Protein AF-A0A552IRX6-F1 (afdb_monomer)

Sequence (108 aa):
MSREYQSKINQIYMRLFSGITWESTLPDIYEQAGKAYAEIYELNCKNGYWKRADGFDNKLIYYIAEWIKNNILNKFISLRTARELADEIATQILDYYHTKCLSTGQKI

Solvent-accessible surface area (backbone atoms only — not comparable to full-atom values): 6252 Å² total; per-residue (Å²): 134,57,72,69,58,54,51,53,52,50,50,50,50,51,64,61,49,67,81,66,40,59,81,55,51,70,68,61,53,40,54,37,49,48,52,46,49,54,52,52,52,51,50,32,35,78,71,63,77,37,73,88,60,104,66,84,63,66,68,59,40,40,54,51,20,43,49,45,59,76,73,50,75,27,70,70,50,72,78,50,54,39,63,62,44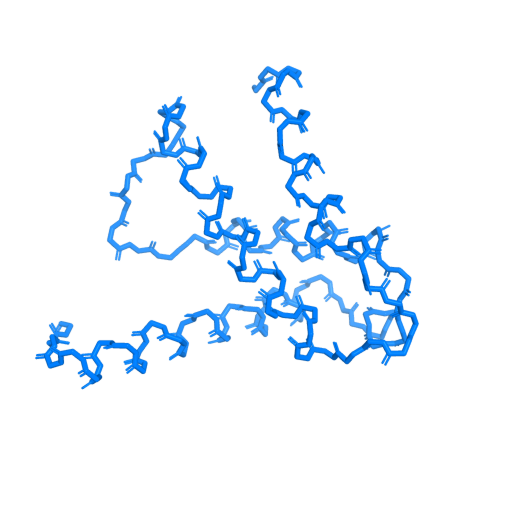,20,56,52,42,48,49,55,49,51,50,52,52,52,55,47,32,65,74,70,71,55,82,132

Nearest PDB structures (foldseek):
  7dgy-assembly1_A  TM=4.340E-01  e=9.359E-01  Escherichia coli 'BL21-Gold(DE3)pLysS AG'
  2kmf-assembly1_A  TM=3.691E-01  e=8.628E+00  Synechocystis sp. PCC 6803
  4v7f-assembly1_o  TM=2.368E-01  e=6.537E+00  Saccharomyces cerevisiae

pLDDT: mean 87.2, std 14.5, range [37.44, 98.12]

Secondary structure (DSSP, 8-state):
--HHHHHHHHHHHHHHHTT--TT--HHHHHHHHHHHHHHHHHHHHHTTSS---SS--HHHHHHHHHHHHHH---HHHHTS-HHHHHHHHHHHHHHHHHHHHHHHT---

Radius of gyration: 14.45 Å; Cα contacts (8 Å, |Δi|>4): 77; chains: 1; bounding box: 29×42×34 Å

Structure (mmCIF, N/CA/C/O backbone):
data_AF-A0A552IRX6-F1
#
_entry.id   AF-A0A552IRX6-F1
#
loop_
_atom_site.group_PDB
_atom_site.id
_atom_site.type_symbol
_atom_site.label_atom_id
_atom_site.label_alt_id
_atom_site.label_comp_id
_atom_site.label_asym_id
_atom_site.label_entity_id
_atom_site.label_seq_id
_atom_site.pdbx_PDB_ins_code
_atom_site.Cartn_x
_atom_site.Cartn_y
_atom_site.Cartn_z
_atom_site.occupancy
_atom_site.B_iso_or_equiv
_atom_site.auth_seq_id
_atom_site.auth_comp_id
_atom_site.auth_asym_id
_atom_site.auth_atom_id
_atom_site.pdbx_PDB_model_num
ATOM 1 N N . MET A 1 1 ? -10.789 15.023 7.377 1.00 71.25 1 MET A N 1
ATOM 2 C CA . MET A 1 1 ? -9.463 14.521 7.808 1.00 71.25 1 MET A CA 1
ATOM 3 C C . MET A 1 1 ? -8.561 15.698 8.118 1.00 71.25 1 MET A C 1
ATOM 5 O O . MET A 1 1 ? -8.581 16.661 7.361 1.00 71.25 1 MET A O 1
ATOM 9 N N . SER A 1 2 ? -7.802 15.637 9.213 1.00 84.94 2 SER A N 1
ATOM 10 C CA . SER A 1 2 ? -6.836 16.684 9.565 1.00 84.94 2 SER A CA 1
ATOM 11 C C . SER A 1 2 ? -5.556 16.579 8.723 1.00 84.94 2 SER A C 1
ATOM 13 O O . SER A 1 2 ? -5.201 15.499 8.244 1.00 84.94 2 SER A O 1
ATOM 15 N N . ARG A 1 3 ? -4.833 17.699 8.567 1.00 87.88 3 ARG A N 1
ATOM 16 C CA . ARG A 1 3 ? -3.514 17.728 7.900 1.00 87.88 3 ARG A CA 1
ATOM 17 C C . ARG A 1 3 ? -2.495 16.827 8.598 1.00 87.88 3 ARG A C 1
ATOM 19 O O . ARG A 1 3 ? -1.709 16.156 7.941 1.00 87.88 3 ARG A O 1
ATOM 26 N N . GLU A 1 4 ? -2.537 16.783 9.928 1.00 90.00 4 GLU A N 1
ATOM 27 C CA . GLU A 1 4 ? -1.661 15.926 10.729 1.00 90.00 4 GLU A CA 1
ATOM 28 C C . GLU A 1 4 ? -1.886 14.439 10.421 1.00 90.00 4 GLU A C 1
ATOM 30 O O . GLU A 1 4 ? -0.935 13.676 10.271 1.00 90.00 4 GLU A O 1
ATOM 35 N N . TYR A 1 5 ? -3.145 14.030 10.259 1.00 91.19 5 TYR A N 1
ATOM 36 C CA . TYR A 1 5 ? -3.490 12.656 9.918 1.00 91.19 5 TYR A CA 1
ATOM 37 C C . TYR A 1 5 ? -3.005 12.272 8.508 1.00 91.19 5 TYR A C 1
ATOM 39 O O . TYR A 1 5 ? -2.396 11.219 8.331 1.00 91.19 5 TYR A O 1
ATOM 47 N N . GLN A 1 6 ? -3.190 13.150 7.517 1.00 90.88 6 GLN A N 1
ATOM 48 C CA . GLN A 1 6 ? -2.661 12.929 6.163 1.00 90.88 6 GLN A CA 1
ATOM 49 C C . GLN A 1 6 ? -1.127 12.847 6.149 1.00 90.88 6 GLN A C 1
ATOM 51 O O . GLN A 1 6 ? -0.563 12.014 5.444 1.00 90.88 6 GLN A O 1
ATOM 56 N N . SER A 1 7 ? -0.452 13.657 6.971 1.00 94.75 7 SER A N 1
ATOM 57 C CA . SER A 1 7 ? 1.003 13.587 7.145 1.00 94.75 7 SER A CA 1
ATOM 58 C C . SER A 1 7 ? 1.447 12.219 7.674 1.00 94.75 7 SER A C 1
ATOM 60 O O . SER A 1 7 ? 2.378 11.628 7.132 1.00 94.75 7 SER A O 1
ATOM 62 N N . LYS A 1 8 ? 0.733 11.659 8.662 1.00 96.31 8 LYS A N 1
ATOM 63 C CA . LYS A 1 8 ? 1.010 10.312 9.197 1.00 96.31 8 LYS A CA 1
ATOM 64 C C . LYS A 1 8 ? 0.850 9.222 8.134 1.00 96.31 8 LYS A C 1
ATOM 66 O O . LYS A 1 8 ? 1.727 8.372 8.027 1.00 96.31 8 LYS A O 1
ATOM 71 N N . ILE A 1 9 ? -0.206 9.270 7.314 1.00 95.62 9 ILE A N 1
ATOM 72 C CA . ILE A 1 9 ? -0.357 8.339 6.178 1.00 95.62 9 ILE A CA 1
ATOM 73 C C . ILE A 1 9 ? 0.836 8.454 5.224 1.00 95.62 9 ILE A C 1
ATOM 75 O O . ILE A 1 9 ? 1.446 7.447 4.871 1.00 95.62 9 ILE A O 1
ATOM 79 N N . ASN A 1 10 ? 1.197 9.673 4.820 1.00 95.31 10 ASN A N 1
ATOM 80 C CA . ASN A 1 10 ? 2.300 9.873 3.883 1.00 95.31 10 ASN A CA 1
ATOM 81 C C . ASN A 1 10 ? 3.635 9.383 4.454 1.00 95.31 10 ASN A C 1
ATOM 83 O O . ASN A 1 10 ? 4.430 8.803 3.723 1.00 95.31 10 ASN A O 1
ATOM 87 N N . GLN A 1 11 ? 3.877 9.555 5.755 1.00 97.19 11 GLN A N 1
ATOM 88 C CA . GLN A 1 11 ? 5.064 9.008 6.417 1.00 97.19 11 GLN A CA 1
ATOM 89 C C . GLN A 1 11 ? 5.103 7.477 6.372 1.00 97.19 11 GLN A C 1
ATOM 91 O O . GLN A 1 11 ? 6.176 6.918 6.149 1.00 97.19 11 GLN A O 1
ATOM 96 N N . ILE A 1 12 ? 3.958 6.803 6.538 1.00 98.12 12 ILE A N 1
ATOM 97 C CA . ILE A 1 12 ? 3.863 5.341 6.398 1.00 98.12 12 ILE A CA 1
ATOM 98 C C . ILE A 1 12 ? 4.287 4.931 4.987 1.00 98.12 12 ILE A C 1
ATOM 100 O O . ILE A 1 12 ? 5.179 4.093 4.843 1.00 98.12 12 ILE A O 1
ATOM 104 N N . TYR A 1 13 ? 3.716 5.562 3.957 1.00 97.81 13 TYR A N 1
ATOM 105 C CA . TYR A 1 13 ? 4.074 5.266 2.572 1.00 97.81 13 TYR A CA 1
ATOM 106 C C . TYR A 1 13 ? 5.553 5.525 2.285 1.00 97.81 13 TYR A C 1
ATOM 108 O O . TYR A 1 13 ? 6.260 4.634 1.823 1.00 97.81 13 TYR A O 1
ATOM 116 N N . MET A 1 14 ? 6.057 6.715 2.610 1.00 96.31 14 MET A N 1
ATOM 117 C CA . MET A 1 14 ? 7.453 7.063 2.343 1.00 96.31 14 MET A CA 1
ATOM 118 C C . MET A 1 14 ? 8.415 6.102 3.040 1.00 96.31 14 MET A C 1
ATOM 120 O O . MET A 1 14 ? 9.370 5.646 2.421 1.00 96.31 14 MET A O 1
ATOM 124 N N . ARG A 1 15 ? 8.151 5.737 4.300 1.00 97.75 15 ARG A N 1
ATOM 125 C CA . ARG A 1 15 ? 8.989 4.782 5.033 1.00 97.75 15 ARG A CA 1
ATOM 126 C C . ARG A 1 15 ? 8.992 3.409 4.363 1.00 97.75 15 ARG A C 1
ATOM 128 O O . ARG A 1 15 ? 10.070 2.887 4.095 1.00 97.75 15 ARG A O 1
ATOM 135 N N . LEU A 1 16 ? 7.817 2.838 4.094 1.00 97.56 16 LEU A N 1
ATOM 136 C CA . LEU A 1 16 ? 7.691 1.470 3.576 1.00 97.56 16 LEU A CA 1
ATOM 137 C C . LEU A 1 16 ? 8.175 1.327 2.128 1.00 97.56 16 LEU A C 1
ATOM 139 O O . LEU A 1 16 ? 8.748 0.302 1.775 1.00 97.56 16 LEU A O 1
ATOM 143 N N . PHE A 1 17 ? 7.997 2.358 1.301 1.00 96.88 17 PHE A N 1
ATOM 144 C CA . PHE A 1 17 ? 8.339 2.300 -0.121 1.00 96.88 17 P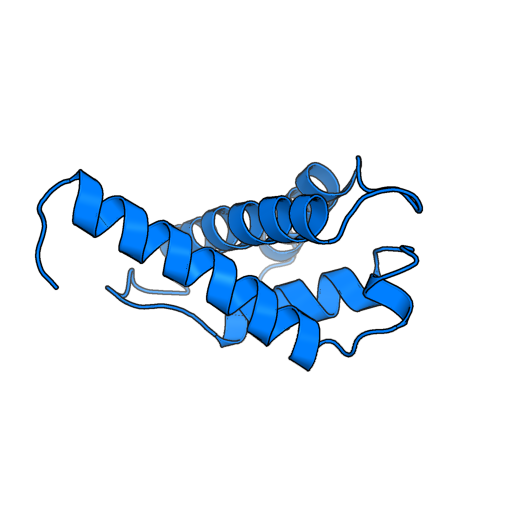HE A CA 1
ATOM 145 C C . PHE A 1 17 ? 9.676 2.971 -0.481 1.00 96.88 17 PHE A C 1
ATOM 147 O O . PHE A 1 17 ? 10.100 2.876 -1.628 1.00 96.88 17 PHE A O 1
ATOM 154 N N . SER A 1 18 ? 10.378 3.597 0.474 1.00 94.38 18 SER A N 1
ATOM 155 C CA . SER A 1 18 ? 11.680 4.260 0.242 1.00 94.38 18 SER A CA 1
ATOM 156 C C . SER A 1 18 ? 12.760 3.366 -0.380 1.00 94.38 18 SER A C 1
ATOM 158 O O . SER A 1 18 ? 13.636 3.870 -1.077 1.00 94.38 18 SER A O 1
ATOM 160 N N . GLY A 1 19 ? 12.708 2.055 -0.130 1.00 93.12 19 GLY A N 1
ATOM 161 C CA . GLY A 1 19 ? 13.648 1.077 -0.682 1.00 93.12 19 GLY A CA 1
ATOM 162 C C . GLY A 1 19 ? 13.221 0.467 -2.019 1.00 93.12 19 GLY A C 1
ATOM 163 O O . GLY A 1 19 ? 13.954 -0.358 -2.560 1.00 93.12 19 GLY A O 1
ATOM 164 N N . ILE A 1 20 ? 12.047 0.824 -2.551 1.00 96.19 20 ILE A N 1
ATOM 165 C CA . ILE A 1 20 ? 11.571 0.286 -3.826 1.00 96.19 20 ILE A CA 1
ATOM 166 C C . ILE A 1 20 ? 12.289 0.988 -4.973 1.00 96.19 20 ILE A C 1
ATOM 168 O O . ILE A 1 20 ? 12.281 2.210 -5.098 1.00 96.19 20 ILE A O 1
ATOM 172 N N . THR A 1 21 ? 12.897 0.181 -5.832 1.00 95.44 21 THR A N 1
ATOM 173 C CA . THR A 1 21 ? 13.672 0.629 -6.987 1.00 95.44 21 THR A CA 1
ATOM 174 C C . THR A 1 21 ? 13.040 0.138 -8.287 1.00 95.44 21 THR A C 1
ATOM 176 O O . THR A 1 21 ? 12.072 -0.630 -8.297 1.00 95.44 21 THR A O 1
ATOM 179 N N . TRP A 1 22 ? 13.631 0.542 -9.410 1.00 95.75 22 TRP A N 1
ATOM 180 C CA . TRP A 1 22 ? 13.272 0.030 -10.731 1.00 95.75 22 TRP A CA 1
ATOM 181 C C . TRP A 1 22 ? 13.407 -1.500 -10.850 1.00 95.75 22 TRP A C 1
ATOM 183 O O . TRP A 1 22 ? 12.630 -2.129 -11.570 1.00 95.75 22 TRP A O 1
ATOM 193 N N . GLU A 1 23 ? 14.358 -2.094 -10.120 1.00 96.62 23 GLU A N 1
ATOM 194 C CA . GLU A 1 23 ? 14.636 -3.536 -10.144 1.00 96.62 23 GLU A CA 1
ATOM 195 C C . GLU A 1 23 ? 13.839 -4.339 -9.115 1.00 96.62 23 GLU A C 1
ATOM 197 O O . GLU A 1 23 ? 13.783 -5.564 -9.218 1.00 96.62 23 GLU A O 1
ATOM 202 N N . SER A 1 24 ? 13.191 -3.669 -8.158 1.00 96.44 24 SER A N 1
ATOM 203 C CA . SER A 1 24 ? 12.326 -4.333 -7.185 1.00 96.44 24 SER A CA 1
ATOM 204 C C . SER A 1 24 ? 11.223 -5.125 -7.884 1.00 96.44 24 SER A C 1
ATOM 206 O O . SER A 1 24 ? 10.667 -4.712 -8.911 1.00 96.44 24 SER A O 1
ATOM 208 N N . THR A 1 25 ? 10.911 -6.284 -7.325 1.00 96.38 25 THR A N 1
ATOM 209 C CA . THR A 1 25 ? 9.938 -7.211 -7.892 1.00 96.38 25 THR A CA 1
ATOM 210 C C . THR A 1 25 ? 8.521 -6.872 -7.425 1.00 96.38 25 THR A C 1
ATOM 212 O O . THR A 1 25 ? 8.326 -6.140 -6.456 1.00 96.38 25 THR A O 1
ATOM 215 N N . LEU A 1 26 ? 7.504 -7.406 -8.111 1.00 93.88 26 LEU A N 1
ATOM 216 C CA . LEU A 1 26 ? 6.115 -7.270 -7.658 1.00 93.88 26 LEU A CA 1
ATOM 217 C C . LEU A 1 26 ? 5.896 -7.823 -6.234 1.00 93.88 26 LEU A C 1
ATOM 219 O O . LEU A 1 26 ? 5.281 -7.108 -5.445 1.00 93.88 26 LEU A O 1
ATOM 223 N N . PRO A 1 27 ? 6.429 -9.008 -5.858 1.00 93.44 27 PRO A N 1
ATOM 224 C CA . PRO A 1 27 ? 6.374 -9.490 -4.478 1.00 93.44 27 PRO A CA 1
ATOM 225 C C . PRO A 1 27 ? 6.892 -8.495 -3.435 1.00 93.44 27 PRO A C 1
ATOM 227 O O . PRO A 1 27 ? 6.203 -8.273 -2.442 1.00 93.44 27 PRO A O 1
ATOM 230 N N . ASP A 1 28 ? 8.033 -7.837 -3.677 1.00 93.56 28 ASP A N 1
ATOM 231 C CA . ASP A 1 28 ? 8.577 -6.838 -2.742 1.00 93.56 28 ASP A CA 1
ATOM 232 C C . ASP A 1 28 ? 7.580 -5.691 -2.522 1.00 93.56 28 ASP A C 1
ATOM 234 O O . ASP A 1 28 ? 7.343 -5.241 -1.402 1.00 93.56 28 ASP A O 1
ATOM 238 N N . ILE A 1 29 ? 6.957 -5.227 -3.608 1.00 95.31 29 ILE A N 1
ATOM 239 C CA . ILE A 1 29 ? 5.995 -4.121 -3.582 1.00 95.31 29 ILE A CA 1
ATOM 240 C C . ILE A 1 29 ? 4.707 -4.542 -2.868 1.00 95.31 29 ILE A C 1
ATOM 242 O O . ILE A 1 29 ? 4.176 -3.777 -2.060 1.00 95.31 29 ILE A O 1
ATOM 246 N N . TYR A 1 30 ? 4.212 -5.751 -3.131 1.00 94.25 30 TYR A N 1
ATOM 247 C CA . TYR A 1 30 ? 3.014 -6.287 -2.484 1.00 94.25 30 TYR A CA 1
ATOM 248 C C . TYR A 1 30 ? 3.226 -6.523 -0.989 1.00 94.25 30 TYR A C 1
ATOM 250 O O . TYR A 1 30 ? 2.334 -6.223 -0.195 1.00 94.25 30 TYR A O 1
ATOM 258 N N . GLU A 1 31 ? 4.418 -6.960 -0.579 1.00 92.94 31 GLU A N 1
ATOM 259 C CA . GLU A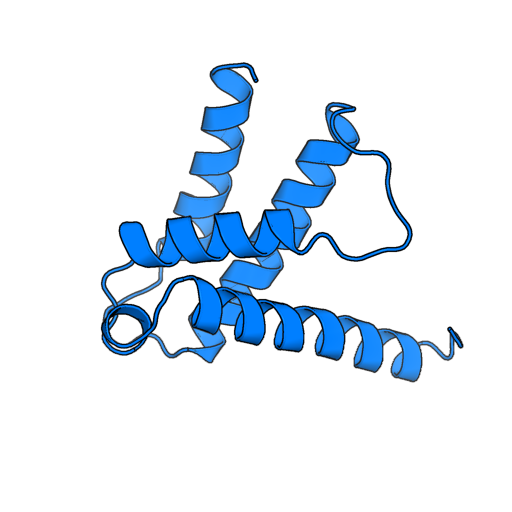 1 31 ? 4.767 -7.084 0.836 1.00 92.94 31 GLU A CA 1
ATOM 260 C C . GLU A 1 31 ? 4.683 -5.723 1.550 1.00 92.94 31 GLU A C 1
ATOM 262 O O . GLU A 1 31 ? 4.069 -5.607 2.616 1.00 92.94 31 GLU A O 1
ATOM 267 N N . GLN A 1 32 ? 5.246 -4.665 0.954 1.00 95.94 32 GLN A N 1
ATOM 268 C CA . GLN A 1 32 ? 5.156 -3.313 1.521 1.00 95.94 32 GLN A CA 1
ATOM 269 C C . GLN A 1 32 ? 3.722 -2.770 1.501 1.00 95.94 32 GLN A C 1
ATOM 271 O O . GLN A 1 32 ? 3.304 -2.116 2.457 1.00 95.94 32 GLN A O 1
ATOM 276 N N . ALA A 1 33 ? 2.935 -3.082 0.468 1.00 95.75 33 ALA A N 1
ATOM 277 C CA . ALA A 1 33 ? 1.521 -2.717 0.402 1.00 95.75 33 ALA A CA 1
ATOM 278 C C . ALA A 1 33 ? 0.697 -3.375 1.520 1.00 95.75 33 ALA A C 1
ATOM 280 O O . ALA A 1 33 ? -0.119 -2.703 2.151 1.00 95.75 33 ALA A O 1
ATOM 281 N N . GLY A 1 34 ? 0.954 -4.650 1.828 1.00 93.38 34 GLY A N 1
ATOM 282 C CA . GLY A 1 34 ? 0.330 -5.346 2.956 1.00 93.38 34 GLY A CA 1
ATOM 283 C C . GLY A 1 34 ? 0.677 -4.714 4.308 1.00 93.38 34 GLY A C 1
ATOM 284 O O . GLY A 1 34 ? -0.206 -4.508 5.145 1.00 93.38 34 GLY A O 1
ATOM 285 N N . LYS A 1 35 ? 1.941 -4.319 4.510 1.00 94.44 35 LYS A N 1
ATOM 286 C CA . LYS A 1 35 ? 2.369 -3.573 5.711 1.00 94.44 35 LYS A CA 1
ATOM 287 C C . LYS A 1 35 ? 1.677 -2.212 5.804 1.00 94.44 35 LYS A C 1
ATOM 289 O O . LYS A 1 35 ? 1.164 -1.859 6.865 1.00 94.44 35 LYS A O 1
ATOM 294 N N . ALA A 1 36 ? 1.600 -1.481 4.691 1.00 96.44 36 ALA A N 1
ATOM 295 C CA . ALA A 1 36 ? 0.922 -0.189 4.628 1.00 96.44 36 ALA A CA 1
ATOM 296 C C . ALA A 1 36 ? -0.568 -0.325 4.962 1.00 96.44 36 ALA A C 1
ATOM 298 O O . ALA A 1 36 ? -1.088 0.461 5.753 1.00 96.44 36 ALA A O 1
ATOM 299 N N . TYR A 1 37 ? -1.233 -1.354 4.429 1.00 94.94 37 TYR A N 1
ATOM 300 C CA . TYR A 1 37 ? -2.621 -1.672 4.756 1.00 94.94 37 TYR A CA 1
ATOM 301 C C . TYR A 1 37 ? -2.803 -1.875 6.260 1.00 94.94 37 TYR A C 1
ATOM 303 O O . TYR A 1 37 ? -3.631 -1.196 6.865 1.00 94.94 37 TYR A O 1
ATOM 311 N N . ALA A 1 38 ? -2.002 -2.745 6.880 1.00 91.50 38 ALA A N 1
ATOM 312 C CA . ALA A 1 38 ? -2.118 -3.040 8.307 1.00 91.50 38 ALA A CA 1
ATOM 313 C C . ALA A 1 38 ? -1.924 -1.786 9.180 1.00 91.50 38 ALA A C 1
ATOM 315 O O . ALA A 1 38 ? -2.704 -1.538 10.102 1.00 91.50 38 ALA A O 1
ATOM 316 N N . GLU A 1 39 ? -0.916 -0.966 8.874 1.00 94.94 39 GLU A N 1
ATOM 317 C CA . GLU A 1 39 ? -0.625 0.241 9.651 1.00 94.94 39 GLU A CA 1
ATOM 318 C C . GLU A 1 39 ? -1.670 1.344 9.468 1.00 94.94 39 GLU A C 1
ATOM 320 O O . GLU A 1 39 ? -2.090 1.961 10.451 1.00 94.94 39 GLU A O 1
ATOM 325 N N . ILE A 1 40 ? -2.128 1.587 8.236 1.00 94.62 40 ILE A N 1
ATOM 326 C CA . ILE A 1 40 ? -3.151 2.604 7.960 1.00 94.62 40 ILE A CA 1
ATOM 327 C C . ILE A 1 40 ? -4.506 2.160 8.520 1.00 94.62 40 ILE A C 1
ATOM 329 O O . ILE A 1 40 ? -5.224 2.982 9.091 1.00 94.62 40 ILE A O 1
ATOM 333 N N . TYR A 1 41 ? -4.840 0.870 8.436 1.00 92.06 41 TYR A N 1
ATOM 334 C CA . TYR A 1 41 ? -6.054 0.315 9.036 1.00 92.06 41 TYR A CA 1
ATOM 335 C C . TYR A 1 41 ? -6.068 0.500 10.560 1.00 92.06 41 TYR A C 1
ATOM 337 O O . TYR A 1 41 ? -7.047 0.993 11.126 1.00 92.06 41 TYR A O 1
ATOM 345 N N . GLU A 1 42 ? -4.966 0.180 11.244 1.00 91.56 42 GLU A N 1
ATOM 346 C CA . GLU A 1 42 ? -4.857 0.383 12.693 1.00 91.56 42 GLU A CA 1
ATOM 347 C C . GLU A 1 42 ? -4.892 1.876 13.058 1.00 91.56 42 GLU A C 1
ATOM 349 O O . GLU A 1 42 ? -5.534 2.263 14.038 1.00 91.56 42 GLU A O 1
ATOM 354 N N . LEU A 1 43 ? -4.262 2.742 12.255 1.00 93.00 43 LEU A N 1
ATOM 355 C CA . LEU A 1 43 ? -4.343 4.192 12.433 1.00 93.00 43 LEU A CA 1
ATOM 356 C C . LEU A 1 43 ? -5.789 4.695 12.282 1.00 93.00 43 LEU A C 1
ATOM 358 O O . LEU A 1 43 ? -6.230 5.521 13.086 1.00 93.00 43 LEU A O 1
ATOM 362 N N . ASN A 1 44 ? -6.540 4.180 11.306 1.00 90.31 44 ASN A N 1
ATOM 363 C CA . ASN A 1 44 ? -7.962 4.478 11.118 1.00 90.31 44 ASN A CA 1
ATOM 364 C C . ASN A 1 44 ? -8.803 4.086 12.323 1.00 90.31 44 ASN A C 1
ATOM 366 O O . ASN A 1 44 ? -9.627 4.885 12.776 1.00 90.31 44 ASN A O 1
ATOM 370 N N . CYS A 1 45 ? -8.557 2.897 12.871 1.00 89.62 45 CYS A N 1
ATOM 371 C CA . CYS A 1 45 ? -9.245 2.416 14.062 1.00 89.62 45 CYS A CA 1
ATOM 372 C C . CYS A 1 45 ? -8.940 3.291 15.285 1.00 89.62 45 CYS A C 1
ATOM 374 O O . CYS A 1 45 ? -9.856 3.740 15.971 1.00 89.62 45 CYS A O 1
ATOM 376 N N . LYS A 1 46 ? -7.662 3.606 15.530 1.00 90.56 46 LY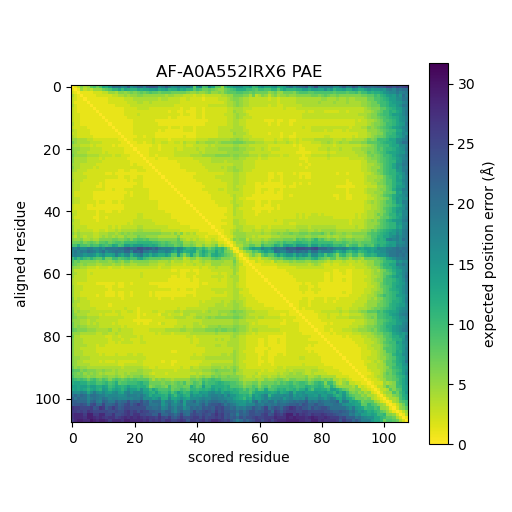S A N 1
ATOM 377 C CA . LYS A 1 46 ? -7.231 4.441 16.669 1.00 90.56 46 LYS A CA 1
ATOM 378 C C . LYS A 1 46 ? -7.809 5.853 16.645 1.00 90.56 46 LYS A C 1
ATOM 380 O O . LYS A 1 46 ? -8.065 6.421 17.699 1.00 90.56 46 LYS A O 1
ATOM 385 N N . ASN A 1 47 ? -8.009 6.422 15.458 1.00 88.38 47 ASN A N 1
ATOM 386 C CA . ASN A 1 47 ? -8.602 7.753 15.299 1.00 88.38 47 ASN A CA 1
ATOM 387 C C . ASN A 1 47 ? -10.141 7.721 15.250 1.00 88.38 47 ASN A C 1
ATOM 389 O O . ASN A 1 47 ? -10.763 8.759 15.039 1.00 88.38 47 ASN A O 1
ATOM 393 N N . GLY A 1 48 ? -10.760 6.547 15.419 1.00 86.94 48 GLY A N 1
ATOM 394 C CA . GLY A 1 48 ? -12.212 6.379 15.407 1.00 86.94 48 GLY A CA 1
ATOM 395 C C . GLY A 1 48 ? -12.858 6.539 14.030 1.00 86.94 48 GLY A C 1
ATOM 396 O O . GLY A 1 48 ? -14.084 6.589 13.948 1.00 86.94 48 GLY A O 1
ATOM 397 N N . TYR A 1 49 ? -12.069 6.616 12.950 1.00 84.12 49 TYR A N 1
ATOM 398 C CA . TYR A 1 49 ? -12.613 6.694 11.594 1.00 84.12 49 TYR A CA 1
ATOM 399 C C . TYR A 1 49 ? -13.276 5.383 11.207 1.00 84.12 49 TYR A C 1
ATOM 401 O O . TYR A 1 49 ? -14.364 5.402 10.636 1.00 84.12 49 TYR A O 1
ATOM 409 N N . TRP A 1 50 ? -12.642 4.263 11.556 1.00 83.88 50 TRP A N 1
ATOM 410 C CA . TRP A 1 50 ? -13.176 2.924 11.344 1.00 83.88 50 TRP A CA 1
ATOM 411 C C . TRP A 1 50 ? -13.368 2.220 12.678 1.00 83.88 50 TRP A C 1
ATOM 413 O O . TRP A 1 50 ? -12.624 2.429 13.635 1.00 83.88 50 TRP A O 1
ATOM 423 N N . LYS A 1 51 ? -14.382 1.366 12.740 1.00 80.00 51 LYS A N 1
ATOM 424 C CA . LYS A 1 51 ? -14.446 0.336 13.773 1.00 80.00 51 LYS A CA 1
ATOM 425 C C . LYS A 1 51 ? -13.593 -0.824 13.284 1.00 80.00 51 LYS A C 1
ATOM 427 O O . LYS A 1 51 ? -13.562 -1.060 12.078 1.00 80.00 51 LYS A O 1
ATOM 432 N N . ARG A 1 52 ? -12.938 -1.553 14.194 1.00 74.56 52 ARG A N 1
ATOM 433 C CA . ARG A 1 52 ? -12.358 -2.851 13.835 1.00 74.56 52 ARG A CA 1
ATOM 434 C C . ARG A 1 52 ? -13.501 -3.720 13.323 1.00 74.56 52 ARG A C 1
ATOM 436 O O . ARG A 1 52 ? -14.332 -4.166 14.106 1.00 74.56 52 ARG A O 1
ATOM 443 N N . ALA A 1 53 ? -13.587 -3.853 12.010 1.00 64.81 53 ALA A N 1
ATOM 444 C CA . ALA A 1 53 ? -14.398 -4.871 11.389 1.00 64.81 53 ALA A CA 1
ATOM 445 C C . ALA A 1 53 ? -13.619 -6.183 11.478 1.00 64.81 53 ALA A C 1
ATOM 447 O O . ALA A 1 53 ? -12.393 -6.177 11.336 1.00 64.81 53 ALA A O 1
ATOM 448 N N . ASP A 1 54 ? -14.330 -7.299 11.608 1.00 57.66 54 ASP A N 1
ATOM 449 C CA . ASP A 1 54 ? -13.780 -8.646 11.393 1.00 57.66 54 ASP A CA 1
ATOM 450 C C . ASP A 1 54 ? -13.446 -8.902 9.904 1.00 57.66 54 ASP A C 1
ATOM 452 O O . ASP A 1 54 ? -13.300 -10.040 9.472 1.00 57.66 54 ASP A O 1
ATOM 456 N N . GLY A 1 55 ? -13.381 -7.846 9.085 1.00 64.62 55 GLY A N 1
ATOM 457 C CA . GLY A 1 55 ? -13.398 -7.911 7.633 1.00 64.62 55 GLY A CA 1
ATOM 458 C C . GLY A 1 55 ? -12.357 -7.027 6.958 1.00 64.62 55 GLY A C 1
ATOM 459 O O . GLY A 1 55 ? -11.640 -6.238 7.572 1.00 64.62 55 GLY A O 1
ATOM 460 N N . PHE A 1 56 ? -12.297 -7.198 5.647 1.00 77.12 56 PHE A N 1
ATOM 461 C CA . PHE A 1 56 ? -11.279 -6.671 4.756 1.00 77.12 56 PHE A CA 1
ATOM 462 C C . PHE A 1 56 ? -11.747 -5.394 4.042 1.00 77.12 56 PHE A C 1
ATOM 464 O O . PHE A 1 56 ? -12.832 -5.378 3.458 1.00 77.12 56 PHE A O 1
ATOM 471 N N . ASP A 1 57 ? -10.947 -4.324 4.068 1.00 85.75 57 ASP A N 1
ATOM 472 C CA . ASP A 1 57 ? -11.299 -3.038 3.455 1.00 85.75 57 ASP A CA 1
ATOM 473 C C . ASP A 1 57 ? -10.712 -2.900 2.039 1.00 85.75 57 ASP A C 1
ATOM 475 O O . ASP A 1 57 ? -9.599 -2.409 1.828 1.00 85.75 57 ASP A O 1
ATOM 479 N N . ASN A 1 58 ? -11.515 -3.278 1.043 1.00 86.06 58 ASN A N 1
ATOM 480 C CA . ASN A 1 58 ? -11.166 -3.138 -0.375 1.00 86.06 58 ASN A CA 1
ATOM 481 C C . ASN A 1 58 ? -10.904 -1.685 -0.800 1.00 86.06 58 ASN A C 1
ATOM 483 O O . ASN A 1 58 ? -10.122 -1.431 -1.718 1.00 86.06 58 ASN A O 1
ATOM 487 N N . LYS A 1 59 ? -11.547 -0.713 -0.147 1.00 90.62 59 LYS A N 1
ATOM 488 C CA . LYS A 1 59 ? -11.387 0.702 -0.484 1.00 90.62 59 LYS A CA 1
ATOM 489 C C . LYS A 1 59 ? -10.017 1.208 -0.040 1.00 90.62 59 LYS A C 1
ATOM 491 O O . LYS A 1 59 ? -9.390 1.960 -0.783 1.00 90.62 59 LYS A O 1
ATOM 496 N N . LEU A 1 60 ? -9.526 0.763 1.120 1.00 92.81 60 LEU A N 1
ATOM 497 C CA . LEU A 1 60 ? -8.157 1.051 1.554 1.00 92.81 60 LEU A CA 1
ATOM 498 C C . LEU A 1 60 ? -7.133 0.547 0.540 1.00 92.81 60 LEU A C 1
ATOM 500 O O . LEU A 1 60 ? -6.199 1.262 0.186 1.00 92.81 60 LEU A O 1
ATOM 504 N N . ILE A 1 61 ? -7.319 -0.681 0.066 1.00 94.19 61 ILE A N 1
ATOM 505 C CA . ILE A 1 61 ? -6.387 -1.324 -0.862 1.00 94.19 61 ILE A CA 1
ATOM 506 C C . ILE A 1 61 ? -6.345 -0.583 -2.184 1.00 94.19 61 ILE A C 1
ATOM 508 O O . ILE A 1 61 ? -5.260 -0.325 -2.701 1.00 94.19 61 ILE A O 1
ATOM 512 N N . TYR A 1 62 ? -7.504 -0.168 -2.688 1.00 95.75 62 TYR A N 1
ATOM 513 C CA . TYR A 1 62 ? -7.557 0.653 -3.886 1.00 95.75 62 TYR A CA 1
ATOM 514 C C . TYR A 1 62 ? -6.780 1.969 -3.711 1.00 95.75 62 TYR A C 1
ATOM 516 O O . TYR A 1 62 ? -5.991 2.332 -4.580 1.00 95.75 62 TYR A O 1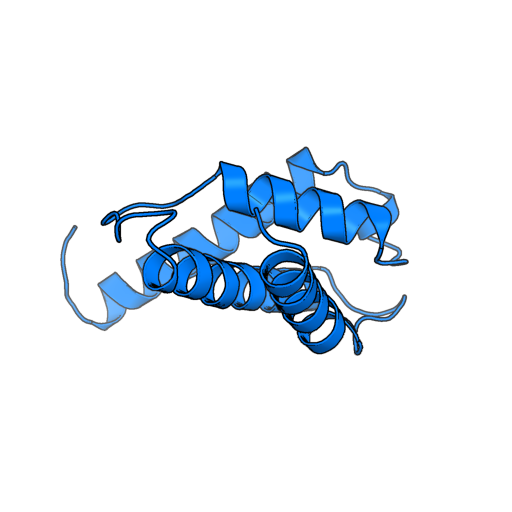
ATOM 524 N N . TYR A 1 63 ? -6.903 2.644 -2.561 1.00 95.44 63 TYR A N 1
ATOM 525 C CA . TYR A 1 63 ? -6.123 3.858 -2.286 1.00 95.44 63 TYR A CA 1
ATOM 526 C C . TYR A 1 63 ? -4.617 3.614 -2.188 1.00 95.44 63 TYR A C 1
ATOM 528 O O . TYR A 1 63 ? -3.833 4.439 -2.660 1.00 95.44 63 TYR A O 1
ATOM 536 N N . ILE A 1 64 ? -4.201 2.489 -1.609 1.00 97.25 64 ILE A N 1
ATOM 537 C CA . ILE A 1 64 ? -2.790 2.088 -1.581 1.00 97.25 64 ILE A CA 1
ATOM 538 C C . ILE A 1 64 ? -2.294 1.837 -3.010 1.00 97.25 64 ILE A C 1
ATOM 540 O O . ILE A 1 64 ? -1.230 2.328 -3.384 1.00 97.25 64 ILE A O 1
ATOM 544 N N . ALA A 1 65 ? -3.074 1.135 -3.830 1.00 97.38 65 ALA A N 1
ATOM 545 C CA . ALA A 1 65 ? -2.729 0.835 -5.214 1.00 97.38 65 ALA A CA 1
ATOM 546 C C . ALA A 1 65 ? -2.630 2.098 -6.086 1.00 97.38 65 ALA A C 1
ATOM 548 O O . ALA A 1 65 ? -1.688 2.228 -6.868 1.00 97.38 65 ALA 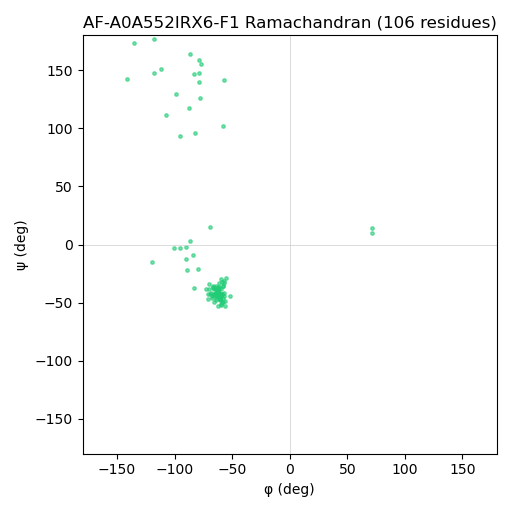A O 1
ATOM 549 N N . GLU A 1 66 ? -3.544 3.059 -5.923 1.00 97.31 66 GLU A N 1
ATOM 550 C CA . GLU A 1 66 ? -3.453 4.367 -6.584 1.00 97.31 66 GLU A CA 1
ATOM 551 C C . GLU A 1 66 ? -2.222 5.149 -6.132 1.00 97.31 66 GLU A C 1
ATOM 553 O O . GLU A 1 66 ? -1.519 5.729 -6.963 1.00 97.31 66 GLU A O 1
ATOM 558 N N . TRP A 1 67 ? -1.922 5.148 -4.830 1.00 97.56 67 TRP A N 1
ATOM 559 C CA . TRP A 1 67 ? -0.724 5.811 -4.326 1.00 97.56 67 TRP A CA 1
ATOM 560 C C . TRP A 1 67 ? 0.538 5.192 -4.935 1.00 97.56 67 TRP A C 1
ATOM 562 O O . TRP A 1 67 ? 1.376 5.926 -5.458 1.00 97.56 67 TRP A O 1
ATOM 572 N N . ILE A 1 68 ? 0.643 3.860 -4.963 1.00 96.75 68 ILE A N 1
ATOM 573 C CA . ILE A 1 68 ? 1.765 3.145 -5.589 1.00 96.75 68 ILE A CA 1
ATOM 574 C C . ILE A 1 68 ? 1.874 3.513 -7.069 1.00 96.75 68 ILE A C 1
ATOM 576 O O . ILE A 1 68 ? 2.949 3.902 -7.522 1.00 96.75 68 ILE A O 1
ATOM 580 N N . LYS A 1 69 ? 0.764 3.451 -7.815 1.00 96.31 69 LYS A N 1
ATOM 581 C CA . LYS A 1 69 ? 0.747 3.741 -9.255 1.00 96.31 69 LYS A CA 1
ATOM 582 C C . LYS A 1 69 ? 1.255 5.146 -9.581 1.00 96.31 69 LYS A C 1
ATOM 584 O O . LYS A 1 69 ? 1.912 5.327 -10.602 1.00 96.31 69 LYS A O 1
ATOM 589 N N . ASN A 1 70 ? 0.959 6.116 -8.720 1.00 96.12 70 ASN A N 1
ATOM 590 C CA . ASN A 1 70 ? 1.304 7.518 -8.940 1.00 96.12 70 ASN A CA 1
ATOM 591 C C . ASN A 1 70 ? 2.690 7.911 -8.407 1.00 96.12 70 ASN A C 1
ATOM 593 O O . ASN A 1 70 ? 3.234 8.915 -8.859 1.00 96.12 70 ASN A O 1
ATOM 597 N N . ASN A 1 71 ? 3.252 7.164 -7.450 1.00 95.88 71 ASN A N 1
ATOM 598 C CA . ASN A 1 71 ? 4.463 7.581 -6.728 1.00 95.88 71 ASN A CA 1
ATOM 599 C C . ASN A 1 71 ? 5.653 6.626 -6.888 1.00 95.88 71 ASN A C 1
ATOM 601 O O . ASN A 1 71 ? 6.777 7.014 -6.578 1.00 95.88 71 ASN A O 1
ATOM 605 N N . ILE A 1 72 ? 5.441 5.398 -7.369 1.00 94.88 72 ILE A N 1
ATOM 606 C CA . ILE A 1 72 ? 6.498 4.390 -7.492 1.00 94.88 72 ILE A CA 1
ATOM 607 C C . ILE A 1 72 ? 6.877 4.187 -8.955 1.00 94.88 72 ILE A C 1
ATOM 609 O O . ILE A 1 72 ? 6.124 3.619 -9.747 1.00 94.88 72 ILE A O 1
ATOM 613 N N . LEU A 1 73 ? 8.097 4.603 -9.300 1.00 93.44 73 LEU A N 1
ATOM 614 C CA . LEU A 1 73 ? 8.682 4.354 -10.612 1.00 93.44 73 LEU A CA 1
ATOM 615 C C . LEU A 1 73 ? 9.294 2.947 -10.656 1.00 93.44 73 LEU A C 1
ATOM 617 O O . LEU A 1 73 ? 10.437 2.731 -10.256 1.00 93.44 73 LEU A O 1
ATOM 621 N N . ASN A 1 74 ? 8.528 1.983 -11.160 1.00 96.88 74 ASN A N 1
ATOM 622 C CA . ASN A 1 74 ? 8.954 0.591 -11.284 1.00 96.88 74 ASN A CA 1
ATOM 623 C C . ASN A 1 74 ? 8.439 -0.033 -12.589 1.00 96.88 74 ASN A C 1
ATOM 625 O O . ASN A 1 74 ? 7.308 0.227 -13.008 1.00 96.88 74 ASN A O 1
ATOM 629 N N . LYS A 1 75 ? 9.258 -0.888 -13.216 1.00 94.88 75 LYS A N 1
ATOM 630 C CA . LYS A 1 75 ? 8.973 -1.485 -14.531 1.00 94.88 75 LYS A CA 1
ATOM 631 C C . LYS A 1 75 ? 7.672 -2.275 -14.580 1.00 94.88 75 LYS A C 1
ATOM 633 O O . LYS A 1 75 ? 6.966 -2.220 -15.581 1.00 94.88 75 LYS A O 1
ATOM 638 N N . PHE A 1 76 ? 7.324 -2.962 -13.498 1.00 95.38 76 PHE A N 1
ATOM 639 C CA . PHE A 1 76 ? 6.107 -3.761 -13.427 1.00 95.38 76 PHE A CA 1
ATOM 640 C C . PHE A 1 76 ? 4.877 -2.912 -13.083 1.00 95.38 76 PHE A C 1
ATOM 642 O O . PHE A 1 76 ? 3.808 -3.129 -13.649 1.00 95.38 76 PHE A O 1
ATOM 649 N N . ILE A 1 77 ? 5.026 -1.912 -12.207 1.00 95.38 77 ILE A N 1
ATOM 650 C CA . ILE A 1 77 ? 3.942 -0.982 -11.833 1.00 95.38 77 ILE A CA 1
ATOM 651 C C . ILE A 1 77 ? 3.494 -0.139 -13.027 1.00 95.38 77 ILE A C 1
ATOM 653 O O . ILE A 1 77 ? 2.298 0.083 -13.225 1.00 95.38 77 ILE A O 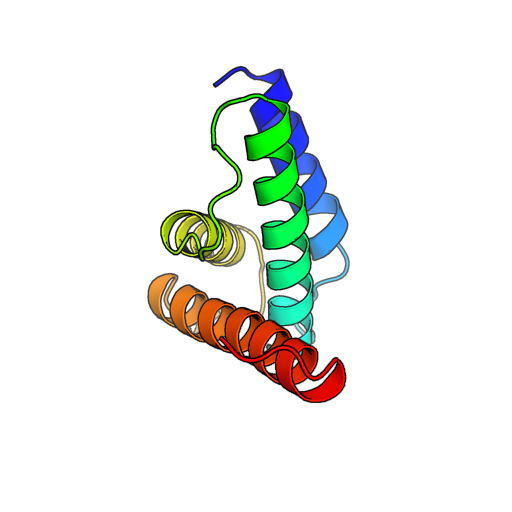1
ATOM 657 N N . SER A 1 78 ? 4.432 0.293 -13.871 1.00 93.12 78 SER A N 1
ATOM 658 C CA . SER A 1 78 ? 4.136 1.064 -15.083 1.00 93.12 78 SER A CA 1
ATOM 659 C C . SER A 1 78 ? 3.183 0.339 -16.037 1.00 93.12 78 SER A C 1
ATOM 661 O O . SER A 1 78 ? 2.339 0.994 -16.645 1.00 93.12 78 SER A O 1
ATOM 663 N N . LEU A 1 79 ? 3.259 -0.993 -16.102 1.00 95.19 79 LEU A N 1
ATOM 664 C CA . LEU A 1 79 ? 2.459 -1.834 -16.998 1.00 95.19 79 LEU A CA 1
ATOM 665 C C . LEU A 1 79 ? 1.068 -2.182 -16.457 1.00 95.19 79 LEU A C 1
ATOM 667 O O . LEU A 1 79 ? 0.267 -2.751 -17.190 1.00 95.19 79 LEU A O 1
ATOM 671 N N . ARG A 1 80 ? 0.781 -1.862 -15.191 1.00 94.62 80 ARG A N 1
ATOM 672 C CA . ARG A 1 80 ? -0.475 -2.220 -14.525 1.00 94.62 80 ARG A CA 1
ATOM 673 C C . ARG A 1 80 ? -1.330 -0.999 -14.223 1.00 94.62 80 ARG A C 1
ATOM 675 O O . ARG A 1 80 ? -0.829 0.106 -13.992 1.00 94.62 80 ARG A O 1
ATOM 682 N N . THR A 1 81 ? -2.634 -1.210 -14.196 1.00 96.44 81 THR A N 1
ATOM 683 C CA . THR A 1 81 ? -3.624 -0.268 -13.675 1.00 96.44 81 THR A CA 1
ATOM 684 C C . THR A 1 81 ? -3.664 -0.319 -12.147 1.00 96.44 81 THR A C 1
ATOM 686 O O . THR A 1 81 ? -3.283 -1.315 -11.530 1.00 96.44 81 THR A O 1
ATOM 689 N N . ALA A 1 82 ? -4.171 0.741 -11.512 1.00 95.38 82 ALA A N 1
ATOM 690 C CA . ALA A 1 82 ? -4.394 0.734 -10.064 1.00 95.38 82 ALA A CA 1
ATOM 691 C C . ALA A 1 82 ? -5.358 -0.388 -9.636 1.00 95.38 82 ALA A C 1
ATOM 693 O O . ALA A 1 82 ? -5.183 -0.973 -8.574 1.00 95.38 82 ALA A O 1
ATOM 694 N N . ARG A 1 83 ? -6.333 -0.738 -10.486 1.00 96.31 83 ARG A N 1
ATOM 695 C CA . ARG A 1 83 ? -7.263 -1.841 -10.228 1.00 96.31 83 ARG A CA 1
ATOM 696 C C . ARG A 1 83 ? -6.561 -3.198 -10.199 1.00 96.31 83 ARG A C 1
ATOM 698 O O . ARG A 1 83 ? -6.719 -3.922 -9.229 1.00 96.31 83 ARG A O 1
ATOM 705 N N . GLU A 1 84 ? -5.746 -3.508 -11.206 1.00 96.06 84 GLU A N 1
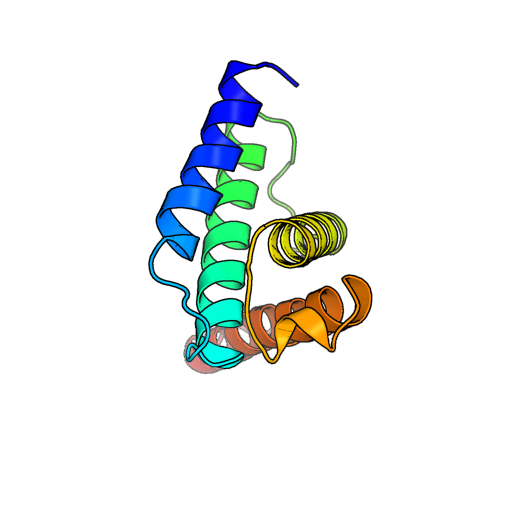ATOM 706 C CA . GLU A 1 84 ? -4.986 -4.768 -11.234 1.00 96.06 84 GLU A CA 1
ATOM 707 C C . GLU A 1 84 ? -4.022 -4.873 -10.049 1.00 96.06 84 GLU A C 1
ATOM 709 O O . GLU A 1 84 ? -3.837 -5.948 -9.492 1.00 96.06 84 GLU A O 1
ATOM 714 N N . LEU A 1 85 ? -3.412 -3.758 -9.637 1.00 95.50 85 LEU A N 1
ATOM 715 C CA . LEU A 1 85 ? -2.579 -3.732 -8.435 1.00 95.50 85 LEU A CA 1
ATOM 716 C C . LEU A 1 85 ? -3.402 -3.986 -7.170 1.00 95.50 85 LEU A C 1
ATOM 718 O O . LEU A 1 85 ? -2.960 -4.742 -6.311 1.00 95.50 85 LEU A O 1
ATOM 722 N N . ALA A 1 86 ? -4.583 -3.377 -7.057 1.00 95.69 86 ALA A N 1
ATOM 723 C CA . ALA A 1 86 ? -5.468 -3.567 -5.916 1.00 95.69 86 ALA A CA 1
ATOM 724 C C . ALA A 1 86 ? -5.919 -5.028 -5.781 1.00 95.69 86 ALA A C 1
ATOM 726 O O . ALA A 1 86 ? -5.859 -5.568 -4.681 1.00 95.69 86 ALA A O 1
ATOM 727 N N . ASP A 1 87 ? -6.305 -5.673 -6.883 1.00 94.19 87 ASP A N 1
ATOM 728 C CA . ASP A 1 87 ? -6.768 -7.068 -6.884 1.00 94.19 87 ASP A CA 1
ATOM 729 C C . ASP A 1 87 ? -5.651 -8.041 -6.440 1.00 94.19 87 ASP A C 1
ATOM 731 O O . ASP A 1 87 ? -5.880 -8.956 -5.644 1.00 94.19 87 ASP A O 1
ATOM 735 N N . GLU A 1 88 ? -4.413 -7.808 -6.882 1.00 93.31 88 GLU A N 1
ATOM 736 C CA . GLU A 1 88 ? -3.243 -8.626 -6.521 1.00 93.31 88 GLU A CA 1
ATOM 737 C C . GLU A 1 88 ? -2.822 -8.416 -5.064 1.00 93.31 88 GLU A C 1
ATOM 739 O O . GLU A 1 88 ? -2.629 -9.379 -4.321 1.00 93.31 88 GLU A O 1
ATOM 744 N N . ILE A 1 89 ? -2.733 -7.155 -4.621 1.00 93.56 89 ILE A N 1
ATOM 745 C CA . ILE A 1 89 ? -2.478 -6.822 -3.212 1.00 93.56 89 ILE A CA 1
ATOM 746 C C . ILE A 1 89 ? -3.552 -7.467 -2.341 1.00 93.56 89 ILE A C 1
ATOM 748 O O . ILE A 1 89 ? -3.244 -8.015 -1.282 1.00 93.56 89 ILE A O 1
ATOM 752 N N . ALA A 1 90 ? -4.807 -7.427 -2.792 1.00 92.19 90 ALA A N 1
ATOM 753 C CA . ALA A 1 90 ? -5.895 -7.979 -2.024 1.00 92.19 90 ALA A CA 1
ATOM 754 C C . ALA A 1 90 ? -5.772 -9.491 -1.849 1.00 92.19 90 ALA A C 1
ATOM 756 O O . ALA A 1 90 ? -5.881 -9.992 -0.729 1.00 92.19 90 ALA A O 1
ATOM 757 N N . THR A 1 91 ? -5.473 -10.190 -2.941 1.00 90.31 91 THR A N 1
ATOM 758 C CA . THR A 1 91 ? -5.226 -11.635 -2.945 1.00 90.31 91 THR A CA 1
ATOM 759 C C . THR A 1 91 ? -4.098 -11.997 -1.982 1.00 90.31 91 THR A C 1
ATOM 761 O O . THR A 1 91 ? -4.289 -12.834 -1.108 1.00 90.31 91 THR A O 1
ATOM 764 N N . GLN A 1 92 ? -2.965 -11.291 -2.040 1.00 86.44 92 GLN A N 1
ATOM 765 C CA . GLN A 1 92 ? -1.817 -11.548 -1.161 1.00 86.44 92 GLN A CA 1
ATOM 766 C C . GLN A 1 92 ? -2.143 -11.353 0.326 1.00 86.44 92 GLN A C 1
ATOM 768 O O . GLN A 1 92 ? -1.738 -12.153 1.172 1.00 86.44 92 GLN A O 1
ATOM 773 N N . ILE A 1 93 ? -2.886 -10.296 0.670 1.00 84.88 93 ILE A N 1
ATOM 774 C CA . ILE A 1 93 ? -3.278 -10.053 2.063 1.00 84.88 93 ILE A CA 1
ATOM 775 C C . ILE A 1 93 ? -4.256 -11.140 2.537 1.00 84.88 93 ILE A C 1
ATOM 777 O O . ILE A 1 93 ? -4.100 -11.660 3.643 1.00 84.88 93 ILE A O 1
ATOM 781 N N . LEU A 1 94 ? -5.246 -11.504 1.719 1.00 84.44 94 LEU A N 1
ATOM 782 C CA . LEU A 1 94 ? -6.224 -12.542 2.059 1.00 84.44 94 LEU A CA 1
ATOM 783 C C . LEU A 1 94 ? -5.571 -13.923 2.197 1.00 84.44 94 LEU A C 1
ATOM 785 O O . LEU A 1 94 ? -5.853 -14.622 3.171 1.00 84.44 94 LEU A O 1
ATOM 789 N N . ASP A 1 95 ? -4.651 -14.284 1.301 1.00 81.56 95 ASP A N 1
ATOM 790 C CA . ASP A 1 95 ? -3.893 -15.539 1.359 1.00 81.56 95 ASP A CA 1
ATOM 791 C C . ASP A 1 95 ? -3.033 -15.624 2.624 1.00 81.56 95 ASP A C 1
ATOM 793 O O . ASP A 1 95 ? -2.967 -16.676 3.272 1.00 81.56 95 ASP A O 1
ATOM 797 N N . TYR A 1 96 ? -2.422 -14.508 3.036 1.00 72.88 96 TYR A N 1
ATOM 798 C CA . TYR A 1 96 ? -1.692 -14.430 4.300 1.00 72.88 96 TYR A CA 1
ATOM 799 C C . TYR A 1 96 ? -2.603 -14.719 5.501 1.00 72.88 96 TYR A C 1
ATOM 801 O O . TYR A 1 96 ? -2.240 -15.517 6.371 1.00 72.88 96 TYR A O 1
ATOM 809 N N . TYR A 1 97 ? -3.795 -14.115 5.550 1.00 67.31 97 TYR A N 1
ATOM 810 C CA . TYR A 1 97 ? -4.764 -14.381 6.617 1.00 67.31 97 TYR A CA 1
ATOM 811 C C . TYR A 1 97 ? -5.265 -15.826 6.591 1.00 67.31 97 TYR A C 1
ATOM 813 O O . TYR A 1 97 ? -5.304 -16.467 7.641 1.00 67.31 97 TYR A O 1
ATOM 821 N N . HIS A 1 98 ? -5.568 -16.369 5.411 1.00 65.56 98 HIS A N 1
ATOM 822 C CA . HIS A 1 98 ? -6.013 -17.752 5.252 1.00 65.56 98 HIS A CA 1
ATOM 823 C C . HIS A 1 98 ? -4.951 -18.743 5.751 1.00 65.56 98 H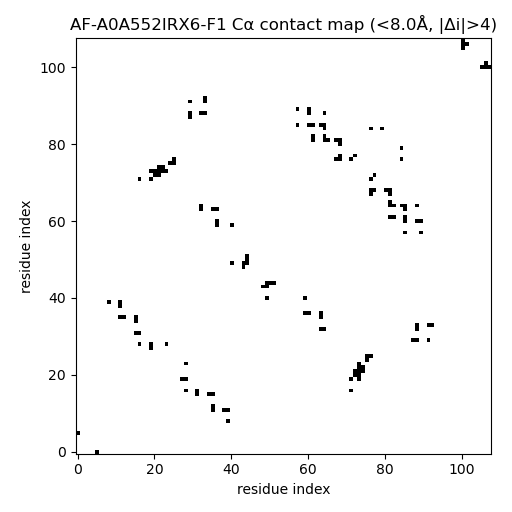IS A C 1
ATOM 825 O O . HIS A 1 98 ? -5.233 -19.619 6.571 1.00 65.56 98 HIS A O 1
ATOM 831 N N . THR A 1 99 ? -3.697 -18.554 5.338 1.00 63.69 99 THR A N 1
ATOM 832 C CA . THR A 1 99 ? -2.560 -19.390 5.753 1.00 63.69 99 THR A CA 1
ATOM 833 C C . THR A 1 99 ? -2.294 -19.280 7.258 1.00 63.69 99 THR A C 1
ATOM 835 O O . THR A 1 99 ? -1.972 -20.273 7.921 1.00 63.69 99 THR A O 1
ATOM 838 N N . LYS A 1 100 ? -2.482 -18.093 7.851 1.00 57.94 100 LYS A N 1
ATOM 839 C CA . LYS A 1 100 ? -2.386 -17.918 9.305 1.00 57.94 100 LYS A CA 1
ATOM 840 C C . LYS A 1 100 ? -3.506 -18.627 10.061 1.00 57.94 100 LYS A C 1
ATOM 842 O O . LYS A 1 100 ? -3.201 -19.331 11.014 1.00 57.94 100 LYS A O 1
ATOM 847 N N . CYS A 1 101 ? -4.761 -18.504 9.635 1.00 52.16 101 CYS A N 1
ATOM 848 C CA . CYS A 1 101 ? -5.891 -19.188 10.274 1.00 52.16 101 CYS A CA 1
ATOM 849 C C . CYS A 1 101 ? -5.753 -20.718 10.215 1.00 52.16 101 CYS A C 1
ATOM 851 O O . CYS A 1 101 ? -6.019 -21.402 11.204 1.00 52.16 101 CYS A O 1
ATOM 853 N N . LEU A 1 102 ? -5.254 -21.255 9.095 1.00 47.38 102 LEU A N 1
ATOM 854 C CA . LEU A 1 102 ? -4.954 -22.683 8.965 1.00 47.38 102 LEU A CA 1
ATOM 855 C C . LEU A 1 102 ? -3.798 -23.134 9.870 1.00 47.38 102 LEU A C 1
ATOM 857 O O . LEU A 1 102 ? -3.859 -24.226 10.429 1.00 47.38 102 LEU A O 1
ATOM 861 N N . SER A 1 103 ? -2.765 -22.305 10.054 1.00 50.25 103 SER A N 1
ATOM 862 C CA . SER A 1 103 ? -1.623 -22.637 10.923 1.00 50.25 103 SER A CA 1
ATOM 863 C C . SER A 1 103 ? -1.892 -22.427 12.419 1.00 50.25 103 SER A C 1
ATOM 865 O O . SER A 1 103 ? -1.235 -23.064 13.240 1.00 50.25 103 SER A O 1
ATOM 867 N N . THR A 1 104 ? -2.878 -21.603 12.796 1.00 52.91 104 THR A N 1
ATOM 868 C CA . THR A 1 104 ? -3.330 -21.426 14.192 1.00 52.91 104 THR A CA 1
ATOM 869 C C . THR A 1 104 ? -4.538 -22.287 14.572 1.00 52.91 104 THR A C 1
ATOM 871 O O . THR A 1 104 ? -4.952 -22.273 15.731 1.00 52.91 104 THR A O 1
ATOM 874 N N . GLY A 1 105 ? -5.106 -23.054 13.635 1.00 45.50 105 GLY A N 1
ATOM 875 C CA . GLY A 1 105 ? -6.232 -23.961 13.886 1.00 45.50 105 GLY A CA 1
ATOM 876 C C . GLY A 1 105 ? -7.580 -23.273 14.138 1.00 45.50 105 GLY A C 1
ATOM 877 O O . GLY A 1 105 ? -8.516 -23.927 14.601 1.00 45.50 105 GLY A O 1
ATOM 878 N N . GLN A 1 106 ? -7.714 -21.976 13.843 1.00 40.78 106 GLN A N 1
ATOM 879 C CA . GLN A 1 106 ? -8.988 -21.260 13.959 1.00 40.78 106 GLN A CA 1
ATOM 880 C C . GLN A 1 106 ? -9.790 -21.401 12.657 1.00 40.78 106 GLN A C 1
ATOM 882 O O . GLN A 1 106 ? -9.349 -20.965 11.596 1.00 40.78 106 GLN A O 1
ATOM 887 N N . LYS A 1 107 ? -10.971 -22.029 12.742 1.00 37.44 107 LYS A N 1
ATOM 888 C CA . LYS A 1 107 ? -11.941 -22.111 11.637 1.00 37.44 107 LYS A CA 1
ATOM 889 C C . LYS A 1 107 ? -12.724 -20.797 11.522 1.00 37.44 107 LYS A C 1
ATOM 891 O O . LYS A 1 107 ? -13.078 -20.227 12.552 1.00 37.44 107 LYS A O 1
ATOM 896 N N . ILE A 1 108 ? -12.953 -20.365 10.278 1.00 50.50 108 ILE A N 1
ATOM 897 C CA . ILE A 1 108 ? -13.813 -19.231 9.887 1.00 50.50 108 ILE A CA 1
ATOM 898 C C . ILE A 1 108 ? -15.270 -19.554 10.226 1.00 50.50 108 ILE A C 1
ATOM 900 O O . ILE A 1 108 ? -15.668 -20.717 9.974 1.00 50.50 108 ILE A O 1
#

Organism: NCBI:txid2486266

Mean predicted aligned error: 5.69 Å

Foldseek 3Di:
DDPVLVVVLVVLVCVLCVPADQPDDLVSLLVSLLVSLVVNVVSCCVVVVDPPDPDDDLVSLLVSLVCCLVPPDYPVSVVDDSVVSSVVSRVVNVVVVVVVCVVVVNDD